Protein AF-A0A2V9B2T1-F1 (afdb_monomer)

Sequence (142 aa):
NTDKTTVEKLFSSSDTSLATSNLSSPSVDANDPKNKKGPLPLAAAGTYKTGKENSQGRFVVVGSSAWAENSFINFNGNRDLALNTMNWLSSDEDLISIRPKEQEDRRITMTRSQLTWVRTITQFLLPLLVVATGVTVWWRRR

Solvent-accessible surface area (backbone atoms only — not comparable to full-atom values): 8851 Å² total; per-residue (Å²): 129,61,92,44,48,51,79,46,79,73,46,58,50,52,66,87,37,76,48,72,88,72,82,90,50,95,74,81,66,92,80,45,87,86,42,46,69,34,61,42,82,43,27,35,38,34,40,34,61,71,84,50,87,98,44,67,46,60,51,76,49,62,81,62,66,61,55,73,33,86,91,31,23,86,44,90,62,27,47,57,52,51,52,52,50,51,45,61,57,67,66,60,71,90,67,76,70,80,72,80,79,69,83,75,80,83,71,83,85,66,56,74,66,54,49,50,51,53,48,48,41,66,72,44,50,50,56,49,52,55,51,52,53,54,52,53,52,52,62,76,72,107

Nearest PDB structures (foldseek):
  5e0v-assembly2_B  TM=5.894E-01  e=7.417E+00  Homo sapiens
  6k39-assembly1_A  TM=2.893E-01  e=6.965E+00  Homo sapiens
  3h0x-assembly1_A  TM=2.920E-01  e=9.538E+00  Saccharomyces cerevisiae

Secondary structure (DSSP, 8-state):
-GGGEEEEEEEE--TT-EE----S-S---TT-TTSEESP-EEEEEEEEE-SSTT-EEEEEEES-SGGGSTTTTTSTTHHHHHHHHHHHHHT-TT-----------------HHHHHHHHHIIIIIHHHHHHHHHHHHHHHH-

Foldseek 3Di:
DCPFKDKDQDDWDDQADKADPPPVDPDDDPPPPRIDGDRDRQKMKMWGHPVDPPDIQIDIDGNDCVLVDPVNCPPDCSVVVVVVRVCVRVVVPVPPPPPPDDDPPPDPDDDPVRVVVVCCCVVPVVVVVVVVVVVVVVVVVD

pLDDT: mean 84.86, std 13.45, range [47.28, 97.25]

Radius of gyration: 25.87 Å; Cα contacts (8 Å, |Δi|>4): 124; chains: 1; bounding box: 68×38×76 Å

Structure (mmCIF, N/CA/C/O backbone):
data_AF-A0A2V9B2T1-F1
#
_entry.id   AF-A0A2V9B2T1-F1
#
loop_
_atom_site.group_PDB
_atom_site.id
_atom_site.type_symbol
_atom_site.label_atom_id
_atom_site.label_alt_id
_atom_site.label_comp_id
_atom_site.label_asym_id
_atom_site.label_entity_id
_atom_site.label_seq_id
_atom_site.pdbx_PDB_ins_code
_atom_site.Cartn_x
_atom_site.Cartn_y
_atom_site.Cartn_z
_atom_site.occupancy
_atom_site.B_iso_or_equiv
_atom_site.auth_seq_id
_atom_site.auth_comp_id
_atom_site.auth_asym_id
_atom_site.auth_atom_id
_atom_site.pdbx_PDB_model_num
ATOM 1 N N . ASN A 1 1 ? -15.767 6.373 23.508 1.00 49.59 1 ASN A N 1
ATOM 2 C CA . ASN A 1 1 ? -15.426 4.929 23.473 1.00 49.59 1 ASN A CA 1
ATOM 3 C C . ASN A 1 1 ? -13.968 4.658 23.086 1.00 49.59 1 ASN A C 1
ATOM 5 O O . ASN A 1 1 ? -13.555 3.509 23.101 1.00 49.59 1 ASN A O 1
ATOM 9 N N . THR A 1 2 ? -13.175 5.691 22.783 1.00 57.00 2 THR A N 1
ATOM 10 C CA . THR A 1 2 ? -11.756 5.609 22.398 1.00 57.00 2 THR A CA 1
ATOM 11 C C . THR A 1 2 ? -10.794 5.315 23.554 1.00 57.00 2 THR A C 1
ATOM 13 O O . THR A 1 2 ? -9.659 4.937 23.300 1.00 57.00 2 THR A O 1
ATOM 16 N N . ASP A 1 3 ? -11.233 5.404 24.813 1.00 69.69 3 ASP A N 1
ATOM 17 C CA . ASP A 1 3 ? -10.348 5.268 25.987 1.00 69.69 3 ASP A CA 1
ATOM 18 C C . ASP A 1 3 ? -9.743 3.863 26.164 1.00 69.69 3 ASP A C 1
ATOM 20 O O . ASP A 1 3 ? -8.782 3.676 26.911 1.00 69.69 3 ASP A O 1
ATOM 24 N N . LYS A 1 4 ? -10.291 2.858 25.469 1.00 80.38 4 LYS A N 1
ATOM 25 C CA . LYS A 1 4 ? -9.812 1.466 25.507 1.00 80.38 4 LYS A CA 1
ATOM 26 C C . LYS A 1 4 ? -9.069 1.032 24.244 1.00 80.38 4 LYS A C 1
ATOM 28 O O . LYS A 1 4 ? -8.588 -0.098 24.214 1.00 80.38 4 LYS A O 1
ATOM 33 N N . THR A 1 5 ? -8.982 1.879 23.219 1.00 88.06 5 THR A N 1
ATOM 34 C CA . THR A 1 5 ? -8.437 1.516 21.901 1.00 88.06 5 THR A CA 1
ATOM 35 C C . THR A 1 5 ? -7.282 2.418 21.502 1.00 88.06 5 THR A C 1
ATOM 37 O O . THR A 1 5 ? -7.458 3.633 21.422 1.00 88.06 5 THR A O 1
ATOM 40 N N . THR A 1 6 ? -6.145 1.825 21.153 1.00 89.69 6 THR A N 1
ATOM 41 C CA . THR A 1 6 ? -5.048 2.528 20.476 1.00 89.69 6 THR A CA 1
ATOM 42 C C . THR A 1 6 ? -5.099 2.177 18.997 1.00 89.69 6 THR A C 1
ATOM 44 O O . THR A 1 6 ? -5.217 1.000 18.669 1.00 89.69 6 THR A O 1
ATOM 47 N N . VAL A 1 7 ? -5.026 3.173 18.112 1.00 93.12 7 VAL A N 1
ATOM 48 C CA . VAL A 1 7 ? -5.069 2.972 16.656 1.00 93.12 7 VAL A CA 1
ATOM 49 C C . VAL A 1 7 ? -3.897 3.687 16.004 1.00 93.12 7 VAL A C 1
ATOM 51 O O . VAL A 1 7 ? -3.677 4.871 16.248 1.00 93.12 7 VAL A O 1
ATOM 54 N N . GLU A 1 8 ? -3.187 2.972 15.145 1.00 93.38 8 GLU A N 1
ATOM 55 C CA . GLU A 1 8 ? -2.079 3.463 14.344 1.00 93.38 8 GLU A CA 1
ATOM 56 C C . GLU A 1 8 ? -2.390 3.281 12.856 1.00 93.38 8 GLU A C 1
ATOM 58 O O . GLU A 1 8 ? -2.870 2.237 12.409 1.00 93.38 8 GLU A O 1
ATOM 63 N N . LYS A 1 9 ? -2.125 4.322 12.068 1.00 94.81 9 LYS A N 1
ATOM 64 C CA . LYS A 1 9 ? -2.240 4.262 10.610 1.00 94.81 9 LYS A CA 1
ATOM 65 C C . LYS A 1 9 ? -1.009 3.553 10.049 1.00 94.81 9 LYS A C 1
ATOM 67 O O . LYS A 1 9 ? 0.099 4.020 10.277 1.00 94.81 9 LYS A O 1
ATOM 72 N N . LEU A 1 10 ? -1.212 2.506 9.251 1.00 92.50 10 LEU A N 1
ATOM 73 C CA . LEU A 1 10 ? -0.117 1.747 8.640 1.00 92.50 10 LEU A CA 1
ATOM 74 C C . LEU A 1 10 ? 0.364 2.393 7.339 1.00 92.50 10 LEU A C 1
ATOM 76 O O . LEU A 1 10 ? 1.537 2.713 7.186 1.00 92.50 10 LEU A O 1
ATOM 80 N N . PHE A 1 11 ? -0.550 2.604 6.393 1.00 92.2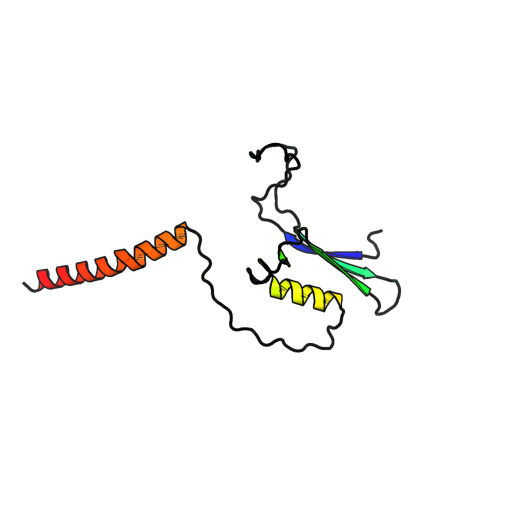5 11 PHE A N 1
ATOM 81 C CA . PHE A 1 11 ? -0.229 3.225 5.112 1.00 92.25 11 PHE A CA 1
ATOM 82 C C . PHE A 1 11 ? -1.428 3.968 4.524 1.00 92.25 11 PHE A C 1
ATOM 84 O O . PHE A 1 11 ? -2.593 3.717 4.855 1.00 92.25 11 PHE A O 1
ATOM 91 N N . SER A 1 12 ? -1.122 4.920 3.647 1.00 94.56 12 SER A N 1
ATOM 92 C CA . SER A 1 12 ? -2.089 5.761 2.949 1.00 94.56 12 SER A CA 1
ATOM 93 C C . SER A 1 12 ? -1.855 5.745 1.444 1.00 94.56 12 SER A C 1
ATOM 95 O O . SER A 1 12 ? -0.794 5.348 0.969 1.00 94.56 12 SER A O 1
ATOM 97 N N . SER A 1 13 ? -2.859 6.186 0.695 1.00 93.44 13 SER A N 1
ATOM 98 C CA . SER A 1 13 ? -2.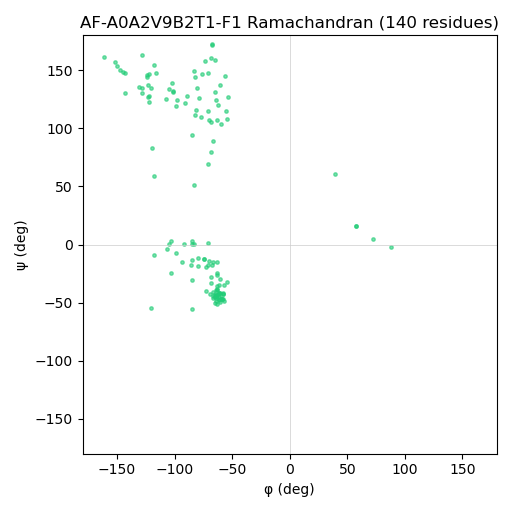739 6.451 -0.734 1.00 93.44 13 SER A CA 1
ATOM 99 C C . SER A 1 13 ? -1.815 7.644 -1.020 1.00 93.44 13 SER A C 1
ATOM 101 O O . SER A 1 13 ? -1.390 8.353 -0.106 1.00 93.44 13 SER A O 1
ATOM 103 N N . SER A 1 14 ? -1.512 7.872 -2.302 1.00 93.00 14 SER A N 1
ATOM 104 C CA . SER A 1 14 ? -0.738 9.033 -2.754 1.00 93.00 14 SER A CA 1
ATOM 105 C C . SER A 1 14 ? -1.503 10.349 -2.582 1.00 93.00 14 SER A C 1
ATOM 107 O O . SER A 1 14 ? -2.738 10.371 -2.559 1.00 93.00 14 SER A O 1
ATOM 109 N N . ASP A 1 15 ? -0.781 11.468 -2.575 1.00 90.94 15 ASP A N 1
ATOM 110 C CA . ASP A 1 15 ? -1.374 12.815 -2.519 1.00 90.94 15 ASP A CA 1
ATOM 111 C C . ASP A 1 15 ? -2.239 13.133 -3.750 1.00 90.94 15 ASP A C 1
ATOM 113 O O . ASP A 1 15 ? -3.186 13.909 -3.688 1.00 90.94 15 ASP A O 1
ATOM 117 N N . THR A 1 16 ? -1.947 12.481 -4.877 1.00 90.38 16 THR A N 1
ATOM 118 C CA . THR A 1 16 ? -2.700 12.597 -6.135 1.00 90.38 16 THR A CA 1
ATOM 119 C C . THR A 1 16 ? -3.920 11.680 -6.210 1.00 90.38 16 THR A C 1
ATOM 121 O O . THR A 1 16 ? -4.606 11.656 -7.232 1.00 90.38 16 THR A O 1
ATOM 124 N N . SER A 1 17 ? -4.189 10.892 -5.167 1.00 91.19 17 SER A N 1
ATOM 125 C CA . SER A 1 17 ? -5.344 9.996 -5.143 1.00 91.19 17 SER A CA 1
ATOM 126 C C . SER A 1 17 ? -6.659 10.750 -4.952 1.00 91.19 17 SER A C 1
ATOM 128 O O . SER A 1 17 ? -6.708 11.869 -4.435 1.00 91.19 17 SER A O 1
ATOM 130 N N . LEU A 1 18 ? -7.744 10.106 -5.373 1.00 91.25 18 LEU A N 1
ATOM 131 C CA . LEU A 1 18 ? -9.082 10.669 -5.348 1.00 91.25 18 LEU A CA 1
ATOM 132 C C . LEU A 1 18 ? -10.087 9.571 -4.998 1.00 91.25 18 LEU A C 1
ATOM 134 O O . LEU A 1 18 ? -10.076 8.504 -5.609 1.00 91.25 18 LEU A O 1
ATOM 138 N N . ALA A 1 19 ? -10.963 9.836 -4.035 1.00 90.50 19 ALA A N 1
ATOM 139 C CA . ALA A 1 19 ? -12.105 8.990 -3.719 1.00 90.50 19 ALA A CA 1
ATOM 140 C C . ALA A 1 19 ? -13.395 9.662 -4.188 1.00 90.50 19 ALA A C 1
ATOM 142 O O . ALA A 1 19 ? -13.688 10.798 -3.804 1.00 90.50 19 ALA A O 1
ATOM 143 N N . THR A 1 20 ? -14.165 8.933 -4.994 1.00 89.75 20 THR A N 1
ATOM 144 C CA . THR A 1 20 ? -15.458 9.364 -5.525 1.00 89.75 20 THR A CA 1
ATOM 145 C C . THR A 1 20 ? -16.558 8.390 -5.126 1.00 89.75 20 THR A C 1
ATOM 147 O O . THR A 1 20 ? -16.326 7.189 -5.008 1.00 89.75 20 THR A O 1
ATOM 150 N N . SER A 1 21 ? -17.761 8.914 -4.907 1.00 87.56 21 SER A N 1
ATOM 151 C CA . SER A 1 21 ? -18.983 8.125 -4.720 1.00 87.56 21 SER A CA 1
ATOM 152 C C . SER A 1 21 ? -19.820 8.021 -5.998 1.00 87.56 21 SER A C 1
ATOM 154 O O . SER A 1 21 ? -20.800 7.278 -6.029 1.00 87.56 21 SER A O 1
ATOM 156 N N . ASN A 1 22 ? -19.453 8.752 -7.056 1.00 85.31 22 ASN A N 1
ATOM 157 C CA . ASN A 1 22 ? -20.152 8.709 -8.331 1.00 85.31 22 ASN A CA 1
ATOM 158 C C . ASN A 1 22 ? -19.619 7.549 -9.180 1.00 85.31 22 ASN A C 1
ATOM 160 O O . ASN A 1 22 ? -18.632 7.687 -9.894 1.00 85.31 22 ASN A O 1
ATOM 164 N N . LEU A 1 23 ? -20.291 6.402 -9.086 1.00 85.00 23 LEU A N 1
ATOM 165 C CA . LEU A 1 23 ? -19.965 5.192 -9.850 1.00 85.00 23 LEU A CA 1
ATOM 166 C C . LEU A 1 23 ? -20.731 5.097 -11.181 1.00 85.00 23 LEU A C 1
ATOM 168 O O . LEU A 1 23 ? -20.568 4.130 -11.920 1.00 85.00 23 LEU A O 1
ATOM 172 N N . SER A 1 24 ? -21.574 6.086 -11.485 1.00 85.38 24 SER A N 1
ATOM 173 C CA . SER A 1 24 ? -22.447 6.082 -12.663 1.00 85.38 24 SER A CA 1
ATOM 174 C C . SER A 1 24 ? -21.757 6.597 -13.926 1.00 85.38 24 SER A C 1
ATOM 176 O O . SER A 1 24 ? -22.295 6.435 -15.019 1.00 85.38 24 SER A O 1
ATOM 178 N N . SER A 1 25 ? -20.588 7.230 -13.793 1.00 82.56 25 SER A N 1
ATOM 179 C CA . SER A 1 25 ? -19.794 7.726 -14.916 1.00 82.56 25 SER A CA 1
ATOM 180 C C . SER A 1 25 ? -18.385 7.127 -14.896 1.00 82.56 25 SER A C 1
ATOM 182 O O . SER A 1 25 ? -17.756 7.102 -13.839 1.00 82.56 25 SER A O 1
ATOM 184 N N . PRO A 1 26 ? -17.840 6.705 -16.051 1.00 77.88 26 PRO A N 1
ATOM 185 C CA . PRO A 1 26 ? -16.443 6.291 -16.159 1.00 77.88 26 PRO A CA 1
ATOM 186 C C . PRO A 1 26 ? -15.456 7.466 -16.052 1.00 77.88 26 PRO A C 1
ATOM 188 O O . PRO A 1 26 ? -14.270 7.246 -15.812 1.00 77.88 26 PRO A O 1
ATOM 191 N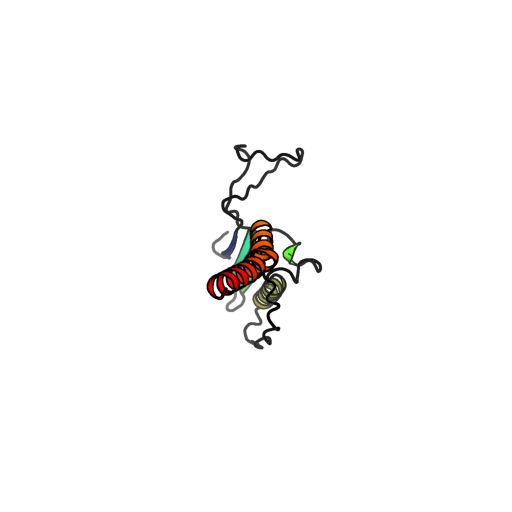 N . SER A 1 27 ? -15.910 8.711 -16.234 1.00 81.31 27 SER A N 1
ATOM 192 C CA . SER A 1 27 ? -15.071 9.901 -16.072 1.00 81.31 27 SER A CA 1
ATOM 193 C C . SER A 1 27 ? -15.137 10.419 -14.637 1.00 81.31 27 SER A C 1
ATOM 195 O O . SER A 1 27 ? -16.207 10.806 -14.163 1.00 81.31 27 SER A O 1
ATOM 197 N N . VAL A 1 28 ? -13.985 10.495 -13.971 1.00 81.94 28 VAL A N 1
ATOM 198 C CA . VAL A 1 28 ? -13.874 11.070 -12.626 1.00 81.94 28 VAL A CA 1
ATOM 199 C C . VAL A 1 28 ? -13.383 12.511 -12.729 1.00 81.94 28 VAL A C 1
ATOM 201 O O . VAL A 1 28 ? -12.285 12.760 -13.224 1.00 81.94 28 VAL A O 1
ATOM 204 N N . ASP A 1 29 ? -14.189 13.459 -12.252 1.00 82.69 29 ASP A N 1
ATOM 205 C CA . ASP A 1 29 ? -13.788 14.863 -12.163 1.00 82.69 29 ASP A CA 1
ATOM 206 C C . ASP A 1 29 ? -12.949 15.101 -10.895 1.00 82.69 29 ASP A C 1
ATOM 208 O O . ASP A 1 29 ? -13.423 14.954 -9.765 1.00 82.69 29 ASP A O 1
ATOM 212 N N . ALA A 1 30 ? -11.683 15.478 -11.077 1.00 82.19 30 ALA A N 1
ATOM 213 C CA . ALA A 1 30 ? -10.757 15.759 -9.981 1.00 82.19 30 ALA A CA 1
ATOM 214 C C . ALA A 1 30 ? -11.087 17.042 -9.196 1.00 82.19 30 ALA A C 1
ATOM 216 O O . ALA A 1 30 ? -10.546 17.253 -8.104 1.00 82.19 30 ALA A O 1
ATOM 217 N N . ASN A 1 31 ? -11.953 17.897 -9.739 1.00 82.88 31 ASN A N 1
ATOM 218 C CA . ASN A 1 31 ? -12.355 19.165 -9.142 1.00 82.88 31 ASN A CA 1
ATOM 219 C C . ASN A 1 31 ? -13.759 19.127 -8.533 1.00 82.88 31 ASN A C 1
ATOM 221 O O . ASN A 1 31 ? -14.184 20.135 -7.970 1.00 82.88 31 ASN A O 1
ATOM 225 N N . ASP A 1 32 ? -14.456 17.988 -8.593 1.00 84.88 32 ASP A N 1
ATOM 226 C CA . ASP A 1 32 ? -15.756 17.848 -7.940 1.00 84.88 32 ASP A CA 1
ATOM 227 C C . ASP A 1 32 ? -15.593 18.027 -6.415 1.00 84.88 32 ASP A C 1
ATOM 229 O O . ASP A 1 32 ? -14.872 17.248 -5.779 1.00 84.88 32 ASP A O 1
ATOM 233 N N . PRO A 1 33 ? -16.261 19.020 -5.797 1.00 84.12 33 PRO A N 1
ATOM 234 C CA . PRO A 1 33 ? -16.184 19.262 -4.358 1.00 84.12 33 PRO A CA 1
ATOM 235 C C . PRO A 1 33 ? -16.723 18.102 -3.506 1.00 84.12 33 PRO A C 1
ATOM 237 O O . PRO A 1 33 ? -16.466 18.059 -2.304 1.00 84.12 33 PRO A O 1
ATOM 240 N N . LYS A 1 34 ? -17.465 17.155 -4.094 1.00 85.94 34 LYS A N 1
ATOM 241 C CA . LYS A 1 34 ? -17.933 15.937 -3.414 1.00 85.94 34 LYS A CA 1
ATOM 242 C C . LYS A 1 34 ? -16.855 14.857 -3.318 1.00 85.94 34 LYS A C 1
ATOM 244 O O . LYS A 1 34 ? -16.988 13.949 -2.494 1.00 85.94 34 LYS A O 1
ATOM 249 N N . ASN A 1 35 ? -15.804 14.937 -4.132 1.00 88.38 35 ASN A N 1
ATOM 250 C CA . ASN A 1 35 ? -14.710 13.975 -4.114 1.00 88.38 35 ASN A CA 1
ATOM 251 C C . ASN A 1 35 ? -13.702 14.309 -3.010 1.00 88.38 35 ASN A C 1
ATOM 253 O O . ASN A 1 35 ? -13.403 15.470 -2.729 1.00 88.38 35 ASN A O 1
ATOM 257 N N . LYS A 1 36 ? -13.135 13.272 -2.388 1.00 90.38 36 LYS A N 1
ATOM 258 C CA . LYS A 1 36 ? -12.098 13.428 -1.360 1.00 90.38 36 LYS A CA 1
ATOM 259 C C . LYS A 1 36 ? -10.723 13.231 -1.976 1.00 90.38 36 LYS A C 1
ATOM 261 O O . LYS A 1 36 ? -10.458 12.186 -2.565 1.00 90.38 36 LYS A O 1
ATOM 266 N N . LYS A 1 37 ? -9.852 14.226 -1.819 1.00 90.62 37 LYS A N 1
ATOM 267 C CA . LYS A 1 37 ? -8.456 14.162 -2.268 1.00 90.62 37 LYS A CA 1
ATOM 268 C C . LYS A 1 37 ? -7.586 13.451 -1.233 1.00 90.62 37 LYS A C 1
ATOM 270 O O . LYS A 1 37 ? -7.887 13.481 -0.039 1.00 90.62 37 LYS A O 1
ATOM 275 N N . GLY A 1 38 ? -6.544 12.787 -1.718 1.00 89.12 38 GLY A N 1
ATOM 276 C CA . GLY A 1 38 ? -5.552 12.114 -0.893 1.00 89.12 38 GLY A CA 1
ATOM 2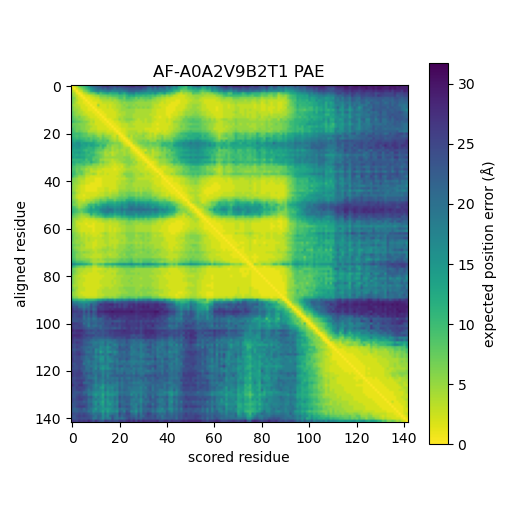77 C C . GLY A 1 38 ? -4.680 13.060 -0.066 1.00 89.12 38 GLY A C 1
ATOM 278 O O . GLY A 1 38 ? -4.733 14.276 -0.253 1.00 89.12 38 GLY A O 1
ATOM 279 N N . PRO A 1 39 ? -3.862 12.496 0.839 1.00 93.00 39 PRO A N 1
ATOM 280 C CA . PRO A 1 39 ? -3.695 11.062 1.098 1.00 93.00 39 PRO A CA 1
ATOM 281 C C . PRO A 1 39 ? -4.811 10.482 1.988 1.00 93.00 39 PRO A C 1
ATOM 283 O O . PRO A 1 39 ? -5.173 11.041 3.021 1.00 93.00 39 PRO A O 1
ATOM 286 N N . LEU A 1 40 ? -5.345 9.322 1.604 1.00 93.31 40 LEU A N 1
ATOM 287 C CA . LEU A 1 40 ? -6.411 8.615 2.320 1.00 93.31 40 LEU A CA 1
ATOM 288 C C . LEU A 1 40 ? -5.821 7.412 3.069 1.00 93.31 40 LEU A C 1
ATOM 290 O O . LEU A 1 40 ? -5.037 6.669 2.477 1.00 93.31 40 LEU A O 1
ATOM 294 N N . PRO A 1 41 ? -6.166 7.182 4.348 1.00 93.62 41 PRO A N 1
ATOM 295 C CA . PRO A 1 41 ? -5.711 5.996 5.066 1.00 93.62 41 PRO A CA 1
ATOM 296 C C . PRO A 1 41 ? -6.289 4.738 4.407 1.00 93.62 41 PRO A C 1
ATOM 298 O O . PRO A 1 41 ? -7.502 4.619 4.248 1.00 93.62 41 PRO A O 1
ATOM 301 N N . LEU A 1 42 ? -5.414 3.808 4.024 1.00 94.69 42 LEU A N 1
ATOM 302 C CA . LEU A 1 42 ? -5.800 2.540 3.396 1.00 94.69 42 LEU A CA 1
ATOM 30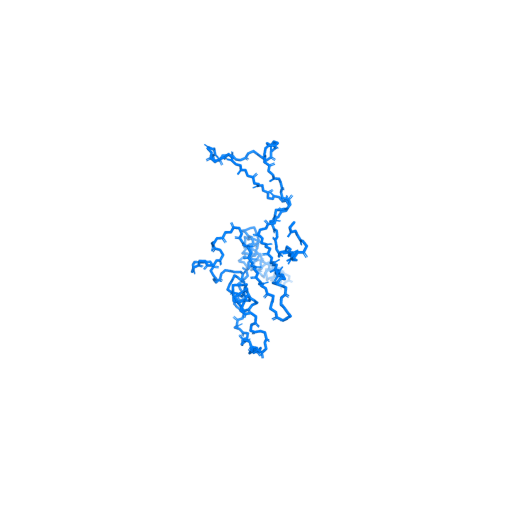3 C C . LEU A 1 42 ? -5.730 1.368 4.374 1.00 94.69 42 LEU A C 1
ATOM 305 O O . LEU A 1 42 ? -6.434 0.376 4.180 1.00 94.69 42 LEU A O 1
ATOM 309 N N . ALA A 1 43 ? -4.908 1.487 5.418 1.00 95.56 43 ALA A N 1
ATOM 310 C CA . ALA A 1 43 ? -4.827 0.494 6.474 1.00 95.56 43 ALA A CA 1
ATOM 311 C C . ALA A 1 43 ? -4.509 1.103 7.841 1.00 95.56 43 ALA A C 1
ATOM 313 O O . ALA A 1 43 ? -3.807 2.115 7.951 1.00 95.56 43 ALA A O 1
ATOM 314 N N . ALA A 1 44 ? -5.005 0.446 8.885 1.00 96.00 44 ALA A N 1
ATOM 315 C CA . ALA A 1 44 ? -4.747 0.776 10.277 1.00 96.00 44 ALA A CA 1
ATOM 316 C C . ALA A 1 44 ? -4.622 -0.500 11.117 1.00 96.00 44 ALA A C 1
ATOM 318 O O . ALA A 1 44 ? -5.297 -1.493 10.849 1.00 96.00 44 ALA A O 1
ATOM 319 N N . ALA A 1 45 ? -3.787 -0.453 12.146 1.00 94.94 45 ALA A N 1
ATOM 320 C CA . ALA A 1 45 ? -3.682 -1.477 13.175 1.00 94.94 45 ALA A CA 1
ATOM 321 C C . ALA A 1 45 ? -4.055 -0.873 14.525 1.00 94.94 45 ALA A C 1
ATOM 323 O O . ALA A 1 45 ? -3.932 0.332 14.735 1.00 94.94 45 ALA A O 1
ATOM 324 N N . GLY A 1 46 ? -4.518 -1.693 15.454 1.00 93.00 46 GLY A N 1
ATOM 325 C CA . GLY A 1 46 ? -4.850 -1.204 16.776 1.00 93.00 46 GLY A CA 1
ATOM 326 C C . GLY A 1 46 ? -4.939 -2.283 17.830 1.00 93.00 46 GLY A C 1
ATOM 327 O O . GLY A 1 46 ? -5.085 -3.471 17.542 1.00 93.00 46 GLY A O 1
ATOM 328 N N . THR A 1 47 ? -4.849 -1.843 19.077 1.00 91.12 47 THR A N 1
ATOM 329 C CA . THR A 1 47 ? -4.999 -2.694 20.252 1.00 91.12 47 THR A CA 1
ATOM 330 C C . THR A 1 47 ? -6.216 -2.266 21.055 1.00 91.12 47 THR A C 1
ATOM 332 O O . THR A 1 47 ? -6.593 -1.094 21.090 1.00 91.12 47 THR A O 1
ATOM 335 N N . TYR A 1 48 ? -6.854 -3.235 21.697 1.00 89.94 48 TYR A N 1
ATOM 336 C CA . TYR A 1 48 ? -8.007 -3.046 22.559 1.00 89.94 48 TYR A CA 1
ATOM 337 C C . TYR A 1 48 ? -7.705 -3.587 23.955 1.00 89.94 48 TYR A C 1
ATOM 339 O O . TYR A 1 48 ? -7.397 -4.768 24.139 1.00 89.94 48 TYR A O 1
ATOM 347 N N . LYS A 1 49 ? -7.820 -2.722 24.963 1.00 85.44 49 LYS A N 1
ATOM 348 C CA . LYS A 1 49 ? -7.657 -3.091 26.369 1.00 85.44 49 LYS A CA 1
ATOM 349 C C . LYS A 1 49 ? -8.919 -3.798 26.857 1.00 85.44 49 LYS A C 1
ATOM 351 O O . LYS A 1 49 ? -9.957 -3.167 27.057 1.00 85.44 49 LYS A O 1
ATOM 356 N N . THR A 1 50 ? -8.813 -5.102 27.105 1.00 81.44 50 THR A N 1
ATOM 357 C CA . THR A 1 50 ? -9.935 -5.917 27.607 1.00 81.44 50 THR A CA 1
ATOM 358 C C . THR A 1 50 ? -10.238 -5.678 29.091 1.00 81.44 50 THR A C 1
ATOM 360 O O . THR A 1 50 ? -11.286 -6.093 29.578 1.00 81.44 50 THR A O 1
ATOM 363 N N . GLY A 1 51 ? -9.343 -4.992 29.812 1.00 78.50 51 GLY A N 1
ATOM 364 C CA . GLY A 1 51 ? -9.437 -4.774 31.259 1.00 78.50 51 GLY A CA 1
ATOM 365 C C . GLY A 1 51 ? -8.799 -5.881 32.104 1.00 78.50 51 GLY A C 1
ATOM 366 O O . GLY A 1 51 ? -8.762 -5.745 33.321 1.00 78.50 51 GLY A O 1
ATOM 367 N N . LYS A 1 52 ? -8.271 -6.944 31.481 1.00 75.75 52 LYS A N 1
ATOM 368 C CA . LYS A 1 52 ? -7.439 -7.962 32.137 1.00 75.75 52 LYS A CA 1
ATOM 369 C C . LYS A 1 52 ? -5.962 -7.731 31.817 1.00 75.75 52 LYS A C 1
ATOM 371 O O . LYS A 1 52 ? -5.613 -7.408 30.679 1.00 75.75 52 LYS A O 1
ATOM 376 N N . GLU A 1 53 ? -5.106 -7.897 32.820 1.00 70.12 53 GLU A N 1
ATOM 377 C CA . GLU A 1 53 ? -3.653 -7.799 32.665 1.00 70.12 53 GLU A CA 1
ATOM 378 C C . GLU A 1 53 ? -3.158 -8.864 31.672 1.00 70.12 53 GLU A C 1
ATOM 380 O O . GLU A 1 53 ? -3.658 -9.989 31.665 1.00 70.12 53 GLU A O 1
ATOM 385 N N . ASN A 1 54 ? -2.248 -8.484 30.771 1.00 69.31 54 ASN A N 1
ATOM 386 C CA . ASN A 1 54 ? -1.722 -9.328 29.684 1.00 69.31 54 ASN A CA 1
ATOM 387 C C . ASN A 1 54 ? -2.755 -9.905 28.693 1.00 69.31 54 ASN A C 1
ATOM 389 O O . ASN A 1 54 ? -2.431 -10.793 27.912 1.00 69.31 54 ASN A O 1
ATOM 393 N N . SER A 1 55 ? -3.984 -9.382 28.656 1.00 76.44 55 SER A N 1
ATOM 394 C CA . SER A 1 55 ? -4.996 -9.771 27.667 1.00 76.44 55 SER A CA 1
ATOM 395 C C . SER A 1 55 ? -5.399 -8.554 26.838 1.00 76.44 55 SER A C 1
ATOM 397 O O . SER A 1 55 ? -6.373 -7.859 27.131 1.00 76.44 55 SER A O 1
ATOM 399 N N . GLN A 1 56 ? -4.612 -8.237 25.813 1.00 82.00 56 GLN A N 1
ATOM 400 C CA . GLN A 1 56 ? -4.951 -7.188 24.851 1.00 82.00 56 GLN A CA 1
ATOM 401 C C . GLN A 1 56 ? -5.496 -7.826 23.576 1.00 82.00 56 GLN A C 1
ATOM 403 O O . GLN A 1 56 ? -4.902 -8.756 23.042 1.00 82.00 56 GLN A O 1
ATOM 408 N N . GLY A 1 57 ? -6.624 -7.320 23.083 1.00 88.44 57 GLY A N 1
ATOM 409 C CA . GLY A 1 57 ? -7.086 -7.640 21.737 1.00 88.44 57 GLY A CA 1
ATOM 410 C C . GLY A 1 57 ? -6.268 -6.857 20.716 1.00 88.44 57 GLY A C 1
ATOM 411 O O . GLY A 1 57 ? -5.874 -5.722 20.984 1.00 88.44 57 GLY A O 1
ATOM 412 N N . ARG A 1 58 ? -6.030 -7.437 19.545 1.00 90.62 58 ARG A N 1
ATOM 413 C CA . ARG A 1 58 ? -5.356 -6.782 18.420 1.00 90.62 58 ARG A CA 1
ATOM 414 C C . ARG A 1 58 ? -6.263 -6.844 17.198 1.00 90.62 58 ARG A C 1
ATOM 416 O O . ARG A 1 58 ? -7.009 -7.807 17.029 1.00 90.62 58 ARG A O 1
ATOM 423 N N . PHE A 1 59 ? -6.227 -5.814 16.365 1.00 93.50 59 PHE A N 1
ATOM 424 C CA . PHE A 1 59 ? -6.970 -5.780 15.111 1.00 93.50 59 PHE A CA 1
ATOM 425 C C . PHE A 1 59 ? -6.185 -5.048 14.028 1.00 93.50 59 PHE A C 1
ATOM 427 O O . PHE A 1 59 ? -5.445 -4.107 14.308 1.00 93.50 59 PHE A O 1
ATOM 434 N N . VAL A 1 60 ? -6.380 -5.467 12.780 1.00 94.94 60 VAL A N 1
ATOM 435 C CA . VAL A 1 60 ? -5.868 -4.788 11.587 1.00 94.94 60 VAL A CA 1
ATOM 436 C C . VAL A 1 60 ? -7.015 -4.636 10.598 1.00 94.94 60 VAL A C 1
ATOM 438 O O . VAL A 1 60 ? -7.798 -5.562 10.395 1.00 94.94 60 VAL A O 1
ATOM 441 N N . VAL A 1 61 ? -7.125 -3.456 9.998 1.00 95.50 61 VAL A N 1
ATOM 442 C CA . VAL A 1 61 ? -8.132 -3.114 8.993 1.00 95.50 61 VAL A CA 1
ATOM 443 C C . VAL A 1 61 ? -7.410 -2.670 7.732 1.00 95.50 61 VAL A C 1
ATOM 445 O O . VAL A 1 61 ? -6.571 -1.774 7.789 1.00 95.50 61 VAL A O 1
ATOM 448 N N . VAL A 1 62 ? -7.760 -3.273 6.596 1.00 95.69 62 VAL A N 1
ATOM 449 C CA . VAL A 1 62 ? -7.257 -2.908 5.265 1.00 95.69 62 VAL A CA 1
ATOM 450 C C . VAL A 1 62 ? -8.452 -2.699 4.338 1.00 95.69 62 VAL A C 1
ATOM 452 O O . VAL A 1 62 ? -9.381 -3.502 4.332 1.00 95.69 62 VAL A O 1
ATOM 455 N N . GLY A 1 63 ? -8.445 -1.618 3.557 1.00 93.06 63 GLY A N 1
ATOM 456 C CA . GLY A 1 63 ? -9.589 -1.183 2.742 1.00 93.06 63 GLY A CA 1
ATOM 457 C C . GLY A 1 63 ? -9.925 -2.047 1.519 1.00 93.06 63 GLY A C 1
ATOM 458 O O . GLY A 1 63 ? -10.830 -1.701 0.767 1.00 93.06 63 GLY A O 1
ATOM 459 N N . SER A 1 64 ? -9.202 -3.141 1.282 1.00 92.38 64 SER A N 1
ATOM 460 C CA . SER A 1 64 ? -9.442 -4.077 0.181 1.00 92.38 64 SER A CA 1
ATOM 461 C C . SER A 1 64 ? -8.992 -5.477 0.592 1.00 92.38 64 SER A C 1
ATOM 463 O O . SER A 1 64 ? -8.092 -5.608 1.417 1.00 92.38 64 SER A O 1
ATOM 465 N N . SER A 1 65 ? -9.585 -6.521 0.012 1.00 93.38 65 SER A N 1
ATOM 466 C CA . SER A 1 65 ? -9.099 -7.905 0.115 1.00 93.38 65 SER A CA 1
ATOM 467 C C . SER A 1 65 ? -8.041 -8.238 -0.937 1.00 93.38 65 SER A C 1
ATOM 469 O O . SER A 1 65 ? -7.299 -9.200 -0.764 1.00 93.38 65 SER A O 1
ATOM 471 N N . ALA A 1 66 ? -7.941 -7.433 -2.001 1.00 93.31 66 ALA A N 1
ATOM 472 C CA . ALA A 1 66 ? -7.151 -7.762 -3.185 1.00 93.31 66 ALA A CA 1
ATOM 473 C C . ALA A 1 66 ? -5.662 -7.965 -2.893 1.00 93.31 66 ALA A C 1
ATOM 475 O O . ALA A 1 66 ? -5.010 -8.766 -3.547 1.00 93.31 66 ALA A O 1
ATOM 476 N N . TRP A 1 67 ? -5.118 -7.294 -1.875 1.00 92.12 67 TRP A N 1
ATOM 477 C CA . TRP A 1 67 ? -3.720 -7.468 -1.467 1.00 92.12 67 TRP A CA 1
ATOM 478 C C . TRP A 1 67 ? -3.403 -8.890 -0.969 1.00 92.12 67 TRP A C 1
ATOM 480 O O . TRP A 1 67 ? -2.255 -9.315 -1.054 1.00 92.12 67 TRP A O 1
ATOM 490 N N . ALA A 1 68 ? -4.403 -9.633 -0.485 1.00 92.94 68 ALA A N 1
ATOM 491 C CA . ALA A 1 68 ? -4.254 -10.993 0.027 1.00 92.94 68 ALA A CA 1
ATOM 492 C C . ALA A 1 68 ? -4.737 -12.077 -0.960 1.00 92.94 68 ALA A C 1
ATOM 494 O O . ALA A 1 68 ? -4.720 -13.262 -0.633 1.00 92.94 68 ALA A O 1
ATOM 495 N N . GLU A 1 69 ? -5.173 -11.701 -2.165 1.00 94.75 69 GLU A N 1
ATOM 496 C CA . GLU A 1 69 ? -5.588 -12.660 -3.194 1.00 94.75 69 GLU A CA 1
ATOM 497 C C . GLU A 1 69 ? -4.387 -13.422 -3.770 1.00 94.75 69 GLU A C 1
ATOM 499 O O . GLU A 1 69 ? -3.308 -12.860 -3.936 1.00 94.75 69 GLU A O 1
ATOM 504 N N . ASN A 1 70 ? -4.573 -14.686 -4.172 1.00 93.00 70 ASN A N 1
ATOM 505 C CA . ASN A 1 70 ? -3.500 -15.518 -4.745 1.00 93.00 70 ASN A CA 1
ATOM 506 C C . ASN A 1 70 ? -2.795 -14.872 -5.954 1.00 93.00 70 ASN A C 1
ATOM 508 O O . ASN A 1 70 ? -1.603 -15.084 -6.169 1.00 93.00 70 ASN A O 1
ATOM 512 N N . SER A 1 71 ? -3.526 -14.078 -6.739 1.00 93.44 71 SER A N 1
ATOM 513 C CA . SER A 1 71 ? -3.014 -13.326 -7.891 1.00 93.44 71 SER A CA 1
ATOM 514 C C . SER A 1 71 ? -2.071 -12.183 -7.497 1.00 93.44 71 SER A C 1
ATOM 516 O O . SER A 1 71 ? -1.176 -11.839 -8.269 1.00 93.44 71 SER A O 1
ATOM 518 N N . PHE A 1 72 ? -2.241 -11.613 -6.303 1.00 91.50 72 PHE A N 1
ATOM 519 C CA . PHE A 1 72 ? -1.533 -10.423 -5.827 1.00 91.50 72 PHE A CA 1
ATOM 520 C C . PHE A 1 72 ? -0.661 -10.673 -4.595 1.00 91.50 72 PHE A C 1
ATOM 522 O O . PHE A 1 72 ? 0.139 -9.808 -4.248 1.00 91.50 72 PHE A O 1
ATOM 529 N N . ILE A 1 73 ? -0.736 -11.840 -3.954 1.00 92.38 73 ILE A N 1
ATOM 530 C CA . ILE A 1 73 ? 0.034 -12.138 -2.740 1.00 92.38 73 ILE A CA 1
ATOM 531 C C . ILE A 1 73 ? 1.546 -12.084 -2.999 1.00 92.38 73 ILE A C 1
ATOM 533 O O . ILE A 1 73 ? 2.308 -11.598 -2.172 1.00 92.38 73 ILE A O 1
ATOM 537 N N . ASN A 1 74 ? 1.987 -12.491 -4.191 1.00 90.50 74 ASN A N 1
ATOM 538 C CA . ASN A 1 74 ? 3.395 -12.435 -4.597 1.00 90.50 74 ASN A CA 1
ATOM 539 C C . ASN A 1 74 ? 3.810 -11.066 -5.167 1.00 90.50 74 ASN A C 1
ATOM 541 O O . ASN A 1 74 ? 4.938 -10.902 -5.628 1.00 90.50 74 ASN A O 1
ATOM 545 N N . PHE A 1 75 ? 2.907 -10.083 -5.181 1.00 85.31 75 PHE A N 1
ATOM 546 C CA . PHE A 1 75 ? 3.188 -8.740 -5.670 1.00 85.31 75 PHE A CA 1
ATOM 547 C C . PHE A 1 75 ? 3.712 -7.860 -4.532 1.00 85.31 75 PHE A C 1
ATOM 549 O O . PHE A 1 75 ? 3.070 -7.750 -3.493 1.00 85.31 75 PHE A O 1
ATOM 556 N N . ASN A 1 76 ? 4.863 -7.214 -4.746 1.00 78.44 76 ASN A N 1
ATOM 557 C CA . ASN A 1 76 ? 5.384 -6.103 -3.934 1.00 78.44 76 ASN A CA 1
ATOM 558 C C . ASN A 1 76 ? 5.171 -6.228 -2.409 1.00 78.44 76 ASN A C 1
ATOM 560 O O . ASN A 1 76 ? 4.530 -5.379 -1.797 1.00 78.44 76 ASN A O 1
ATOM 564 N N . GLY A 1 77 ? 5.716 -7.276 -1.785 1.00 85.06 77 GLY A N 1
ATOM 565 C CA . GLY A 1 77 ? 5.722 -7.412 -0.321 1.00 85.06 77 GLY A CA 1
ATOM 566 C C . GLY A 1 77 ? 4.368 -7.747 0.323 1.00 85.06 77 GLY A C 1
ATOM 567 O O . GLY A 1 77 ? 4.297 -7.840 1.547 1.00 85.06 77 GLY A O 1
ATOM 568 N N . ASN A 1 78 ? 3.307 -7.982 -0.461 1.00 92.56 78 ASN A N 1
ATOM 569 C CA . ASN A 1 78 ? 1.986 -8.355 0.059 1.00 92.56 78 ASN A CA 1
ATOM 570 C C . ASN A 1 78 ? 2.029 -9.631 0.916 1.00 92.56 78 ASN A C 1
ATOM 572 O O . ASN A 1 78 ? 1.424 -9.674 1.986 1.00 92.56 78 ASN A O 1
ATOM 576 N N . ARG A 1 79 ? 2.784 -10.651 0.484 1.00 90.88 79 ARG A N 1
ATOM 577 C CA . ARG A 1 79 ? 2.999 -11.892 1.244 1.00 90.88 79 ARG A CA 1
ATOM 578 C C . ARG A 1 79 ? 3.609 -11.622 2.615 1.00 90.88 79 ARG A C 1
ATOM 580 O O . ARG A 1 79 ? 3.114 -12.148 3.608 1.00 90.88 79 ARG A O 1
ATOM 587 N N . ASP A 1 80 ? 4.644 -10.789 2.669 1.00 89.50 80 ASP A N 1
ATOM 588 C CA . ASP A 1 80 ? 5.319 -10.454 3.923 1.00 89.50 80 ASP A CA 1
ATOM 589 C C . ASP A 1 80 ? 4.390 -9.665 4.843 1.00 89.50 80 ASP A C 1
ATOM 591 O O . ASP A 1 80 ? 4.265 -9.993 6.021 1.00 89.50 80 ASP A O 1
ATOM 595 N N . LEU A 1 81 ? 3.667 -8.677 4.306 1.00 91.31 81 LEU A N 1
ATOM 596 C CA . LEU A 1 81 ? 2.665 -7.927 5.061 1.00 91.31 81 LEU A CA 1
ATOM 597 C C . LEU A 1 81 ? 1.580 -8.851 5.635 1.00 91.31 81 LEU A C 1
ATOM 599 O O . LEU A 1 81 ? 1.202 -8.693 6.796 1.00 91.31 81 LEU A O 1
ATOM 603 N N . ALA A 1 82 ? 1.096 -9.824 4.859 1.00 92.12 82 ALA A N 1
ATOM 604 C CA . ALA A 1 82 ? 0.028 -10.731 5.282 1.00 92.12 82 ALA A CA 1
ATOM 605 C C . ALA A 1 82 ? 0.490 -11.648 6.415 1.00 92.12 82 ALA A C 1
ATOM 607 O O . ALA A 1 82 ? -0.197 -11.786 7.429 1.00 92.12 82 ALA A O 1
ATOM 608 N N . LEU A 1 83 ? 1.685 -12.225 6.270 1.00 89.44 83 LEU A N 1
ATOM 609 C CA . LEU A 1 83 ? 2.287 -13.078 7.289 1.00 89.44 83 LEU A CA 1
ATOM 610 C C . LEU A 1 83 ? 2.596 -12.289 8.567 1.00 89.44 83 LEU A C 1
ATOM 612 O O . LEU A 1 83 ? 2.244 -12.741 9.653 1.00 89.44 83 LEU A O 1
ATOM 616 N N . ASN A 1 84 ? 3.172 -11.089 8.450 1.00 87.25 84 ASN A N 1
ATOM 617 C CA . ASN A 1 84 ? 3.453 -10.226 9.601 1.00 87.25 84 ASN A CA 1
ATOM 618 C C . ASN A 1 84 ? 2.170 -9.787 10.317 1.00 87.25 84 ASN A C 1
ATOM 620 O O . ASN A 1 84 ? 2.126 -9.787 11.544 1.00 87.25 84 ASN A O 1
ATOM 624 N N . THR A 1 85 ? 1.110 -9.479 9.565 1.00 91.44 85 THR A N 1
ATOM 625 C CA . THR A 1 85 ? -0.204 -9.139 10.128 1.00 91.44 85 THR A CA 1
ATOM 626 C C . THR A 1 85 ? -0.774 -10.303 10.933 1.00 91.44 85 THR A C 1
ATOM 628 O O . THR A 1 85 ? -1.203 -10.106 12.066 1.00 91.44 85 THR A O 1
ATOM 631 N N . MET A 1 86 ? -0.752 -11.521 10.382 1.00 90.44 86 MET A N 1
ATOM 632 C CA . MET A 1 86 ? -1.272 -12.703 11.074 1.00 90.44 86 MET A CA 1
ATOM 633 C C . MET A 1 86 ? -0.462 -13.034 12.330 1.00 90.44 86 MET A C 1
ATOM 635 O O . MET A 1 86 ? -1.042 -13.265 13.388 1.00 90.44 86 MET A O 1
ATOM 639 N N . ASN A 1 87 ? 0.869 -12.985 12.237 1.00 86.12 87 ASN A N 1
ATOM 640 C CA . ASN A 1 87 ? 1.755 -13.206 13.381 1.00 86.12 87 ASN A CA 1
ATOM 641 C C . ASN A 1 87 ? 1.478 -12.197 14.503 1.00 86.12 87 ASN A C 1
ATOM 643 O O . ASN A 1 87 ? 1.298 -12.582 15.657 1.00 86.12 87 ASN A O 1
ATOM 647 N N . TRP A 1 88 ? 1.372 -10.910 14.159 1.00 87.75 88 TRP A N 1
ATOM 648 C CA . TRP A 1 88 ? 1.068 -9.864 15.131 1.00 87.75 88 TRP A CA 1
ATOM 649 C C . TRP A 1 88 ? -0.318 -10.049 15.761 1.00 87.75 88 TRP A C 1
ATOM 651 O O . TRP A 1 88 ? -0.474 -9.850 16.964 1.00 87.75 88 TRP A O 1
ATOM 661 N N . LEU A 1 89 ? -1.324 -10.473 14.993 1.00 89.75 89 LEU A N 1
ATOM 662 C CA . LEU A 1 89 ? -2.667 -10.747 15.513 1.00 89.75 89 LEU A CA 1
ATOM 663 C C . LEU A 1 89 ? -2.719 -11.971 16.440 1.00 89.75 89 LEU A C 1
ATOM 665 O O . LEU A 1 89 ? -3.480 -11.945 17.406 1.00 89.75 89 LEU A O 1
ATOM 669 N N . SER A 1 90 ? -1.897 -12.999 16.198 1.00 85.88 90 SER A N 1
ATOM 670 C CA . SER A 1 90 ? -1.825 -14.204 17.044 1.00 85.88 90 SER A CA 1
ATOM 671 C C . SER A 1 90 ? -1.259 -13.924 18.441 1.00 85.88 90 SER A C 1
ATOM 673 O O . SER A 1 90 ? -1.453 -14.712 19.356 1.00 85.88 90 SER A O 1
ATOM 675 N N . SER A 1 91 ? -0.577 -12.786 18.638 1.00 73.00 91 SER A N 1
ATOM 676 C CA . SER A 1 91 ? 0.187 -12.486 19.863 1.00 73.00 91 SER A CA 1
ATOM 677 C C . SER A 1 91 ? 1.282 -13.521 20.195 1.00 73.00 91 SER A C 1
ATOM 679 O O . SER A 1 91 ? 1.827 -13.494 21.294 1.00 73.00 91 SER A O 1
ATOM 681 N N . ASP A 1 92 ? 1.659 -14.372 19.233 1.00 60.91 92 ASP A N 1
ATOM 682 C CA . ASP A 1 92 ? 2.746 -15.363 19.313 1.00 60.91 92 ASP A CA 1
ATOM 683 C C . ASP A 1 92 ? 4.119 -14.731 18.998 1.00 60.91 92 ASP A C 1
ATOM 685 O O . ASP A 1 92 ? 4.871 -15.204 18.146 1.00 60.91 92 ASP A O 1
ATOM 689 N N . GLU A 1 93 ? 4.462 -13.619 19.652 1.00 52.56 93 GLU A N 1
ATOM 690 C CA . GLU A 1 93 ? 5.770 -12.968 19.452 1.00 52.56 93 GLU A CA 1
ATOM 691 C C . GLU A 1 93 ? 6.915 -13.647 20.228 1.00 52.56 93 GLU A C 1
ATOM 693 O O . GLU A 1 93 ? 8.071 -13.383 19.922 1.00 52.56 93 GLU A O 1
ATOM 698 N N . ASP A 1 94 ? 6.634 -14.563 21.165 1.00 47.28 94 ASP A N 1
ATOM 699 C CA . ASP A 1 94 ? 7.670 -15.269 21.952 1.00 47.28 94 ASP A CA 1
ATOM 700 C C . ASP A 1 94 ? 8.281 -16.499 21.240 1.00 47.28 94 ASP A C 1
ATOM 702 O O . ASP A 1 94 ? 9.189 -17.151 21.754 1.00 47.28 94 ASP A O 1
ATOM 706 N N . LEU A 1 95 ? 7.840 -16.807 20.016 1.00 48.09 95 LEU A N 1
ATOM 707 C CA . LEU A 1 95 ? 8.420 -17.845 19.155 1.00 48.09 95 LEU A CA 1
ATOM 708 C C . LEU A 1 95 ? 8.962 -17.215 17.866 1.00 48.09 95 LEU A C 1
ATOM 710 O O . LEU A 1 95 ? 8.538 -17.545 16.758 1.00 48.09 95 LEU A O 1
ATOM 714 N N . ILE A 1 96 ? 9.909 -16.282 17.997 1.00 48.91 96 ILE A N 1
ATOM 715 C CA . ILE A 1 96 ? 10.596 -15.655 16.857 1.00 48.91 96 ILE A CA 1
ATOM 716 C C . ILE A 1 96 ? 11.496 -16.692 16.167 1.00 48.91 96 ILE A C 1
ATOM 718 O O . ILE A 1 96 ? 12.715 -16.715 16.337 1.00 48.91 96 ILE A O 1
ATOM 722 N N . SER A 1 97 ? 10.917 -17.556 15.334 1.00 52.69 97 SER A N 1
ATOM 723 C CA . SER A 1 97 ? 11.683 -18.203 14.275 1.00 52.69 97 SER A CA 1
ATOM 724 C C . SER A 1 97 ? 12.001 -17.121 13.245 1.00 52.69 97 SER A C 1
ATOM 726 O O . SER A 1 97 ? 11.109 -16.665 12.524 1.00 52.69 97 SER A O 1
ATOM 728 N N . ILE A 1 98 ? 13.255 -16.675 13.185 1.00 53.62 98 ILE A N 1
ATOM 729 C CA . ILE A 1 98 ? 13.742 -15.826 12.095 1.00 53.62 98 ILE A CA 1
ATOM 730 C C . ILE A 1 98 ? 13.443 -16.570 10.790 1.00 53.62 98 ILE A C 1
ATOM 732 O O . ILE A 1 98 ? 14.054 -17.601 10.503 1.00 53.62 98 ILE A O 1
ATOM 736 N N . ARG A 1 99 ? 12.463 -16.093 10.014 1.00 54.94 99 ARG A N 1
ATOM 737 C CA . ARG A 1 99 ? 12.111 -16.737 8.748 1.00 54.94 99 ARG A CA 1
ATOM 738 C C . ARG A 1 99 ? 13.312 -16.601 7.801 1.00 54.94 99 ARG A C 1
ATOM 740 O O . ARG A 1 99 ? 13.838 -15.491 7.674 1.00 54.94 99 ARG A O 1
ATOM 747 N N . PRO A 1 100 ? 13.762 -17.688 7.144 1.00 51.31 100 PRO A N 1
ATOM 748 C CA . PRO A 1 100 ? 14.820 -17.601 6.149 1.00 51.31 100 PRO A CA 1
ATOM 749 C C . PRO A 1 100 ? 14.434 -16.555 5.111 1.00 51.31 100 PRO A C 1
ATOM 751 O O . PRO A 1 100 ? 13.331 -16.600 4.565 1.00 51.31 100 PRO A O 1
ATOM 754 N N . LYS A 1 101 ? 15.328 -15.595 4.872 1.00 53.06 101 LYS A N 1
ATOM 755 C CA . LYS A 1 101 ? 15.133 -14.574 3.847 1.00 53.06 101 LYS A CA 1
ATOM 756 C C . LYS A 1 101 ? 15.079 -15.300 2.503 1.00 53.06 101 LYS A C 1
ATOM 758 O O . LYS A 1 101 ? 16.093 -15.842 2.065 1.00 53.06 101 LYS A O 1
ATOM 763 N N . GLU A 1 102 ? 13.892 -15.390 1.900 1.00 58.91 102 GLU A N 1
ATOM 764 C CA . GLU A 1 102 ? 13.760 -15.929 0.545 1.00 58.91 102 GLU A CA 1
ATOM 765 C C . GLU A 1 102 ? 14.661 -15.108 -0.387 1.00 58.91 102 GLU A C 1
ATOM 767 O O . GLU A 1 102 ? 14.882 -13.913 -0.157 1.00 58.91 102 GLU A O 1
ATOM 772 N N . GLN A 1 103 ? 15.249 -15.759 -1.397 1.00 53.69 103 GLN A N 1
ATOM 773 C CA . GLN A 1 103 ? 16.083 -15.062 -2.370 1.00 53.69 103 GLN A CA 1
ATOM 774 C C . GLN A 1 103 ? 15.253 -13.935 -2.982 1.00 53.69 103 GLN A C 1
ATOM 776 O O . GLN A 1 103 ? 14.229 -14.182 -3.613 1.00 53.69 103 GLN A O 1
ATOM 781 N N . GLU A 1 104 ? 15.678 -12.701 -2.721 1.00 56.53 104 GLU A N 1
ATOM 782 C CA . GLU A 1 104 ? 15.008 -11.492 -3.176 1.00 56.53 104 GLU A CA 1
ATOM 783 C C . GLU A 1 104 ? 14.967 -11.535 -4.710 1.00 56.53 104 GLU A C 1
ATOM 785 O O . GLU A 1 104 ? 15.990 -11.342 -5.372 1.00 56.53 104 GLU A O 1
ATOM 790 N N . ASP A 1 105 ? 13.800 -11.852 -5.281 1.00 52.88 105 ASP A N 1
ATOM 791 C CA . ASP A 1 105 ? 13.557 -11.755 -6.718 1.00 52.88 105 ASP A CA 1
ATOM 792 C C . ASP A 1 105 ? 13.597 -10.264 -7.061 1.00 52.88 105 ASP A C 1
ATOM 794 O O . ASP A 1 105 ? 12.605 -9.539 -6.949 1.00 52.88 105 ASP A O 1
ATOM 798 N N . ARG A 1 106 ? 14.802 -9.773 -7.371 1.00 56.41 106 ARG A N 1
ATOM 799 C CA . ARG A 1 106 ? 15.079 -8.380 -7.731 1.00 56.41 106 ARG A CA 1
ATOM 800 C C . ARG A 1 106 ? 14.512 -8.091 -9.112 1.00 56.41 106 ARG A C 1
ATOM 802 O O . ARG A 1 106 ? 15.236 -7.872 -10.083 1.00 56.41 106 ARG A O 1
ATOM 809 N N . ARG A 1 107 ? 13.187 -8.069 -9.198 1.00 62.16 107 ARG A N 1
ATOM 810 C CA . ARG A 1 107 ? 12.473 -7.588 -10.370 1.00 62.16 107 ARG A CA 1
ATOM 811 C C . ARG A 1 107 ? 12.654 -6.089 -10.425 1.00 62.16 107 ARG A C 1
ATOM 813 O O . ARG A 1 107 ? 12.201 -5.352 -9.555 1.00 62.16 107 ARG A O 1
ATOM 820 N N . ILE A 1 108 ? 13.344 -5.645 -11.461 1.00 69.31 108 ILE A N 1
ATOM 821 C CA . ILE A 1 108 ? 13.523 -4.228 -11.721 1.00 69.31 108 ILE A CA 1
ATOM 822 C C . ILE A 1 108 ? 12.157 -3.649 -12.111 1.00 69.31 108 ILE A C 1
ATOM 824 O O . ILE A 1 108 ? 11.653 -3.893 -13.208 1.00 69.31 108 ILE A O 1
ATOM 828 N N . THR A 1 109 ? 11.530 -2.910 -11.195 1.00 73.69 109 THR A N 1
ATOM 829 C CA . THR A 1 109 ? 10.283 -2.191 -11.454 1.00 73.69 109 THR A CA 1
ATOM 830 C C . THR A 1 109 ? 10.624 -0.866 -12.136 1.00 73.69 109 THR A C 1
ATOM 832 O O . THR A 1 109 ? 11.253 0.017 -11.563 1.00 73.69 109 THR A O 1
ATOM 835 N N . MET A 1 110 ? 10.257 -0.741 -13.411 1.00 81.44 110 MET A N 1
ATOM 836 C CA . MET A 1 110 ? 10.494 0.462 -14.212 1.00 81.44 110 MET A CA 1
ATOM 837 C C . MET A 1 110 ? 9.183 0.974 -14.791 1.00 81.44 110 MET A C 1
ATOM 839 O O . MET A 1 110 ? 8.320 0.198 -15.211 1.00 81.44 110 MET A O 1
ATOM 843 N N . THR A 1 111 ? 9.044 2.295 -14.873 1.00 85.12 111 THR A N 1
ATOM 844 C CA . THR A 1 111 ? 7.977 2.909 -15.666 1.00 85.12 111 THR A CA 1
ATOM 845 C C . THR A 1 111 ? 8.188 2.596 -17.152 1.00 85.12 111 THR A C 1
ATOM 847 O O . THR A 1 111 ? 9.300 2.309 -17.604 1.00 85.12 111 THR A O 1
ATOM 850 N N . ARG A 1 112 ? 7.128 2.688 -17.967 1.00 82.31 112 ARG A N 1
ATOM 851 C CA . ARG A 1 112 ? 7.241 2.465 -19.423 1.00 82.31 112 ARG A CA 1
ATOM 852 C C . ARG A 1 112 ? 8.264 3.397 -20.084 1.00 82.31 112 ARG A C 1
ATOM 854 O O . ARG A 1 112 ? 8.954 2.984 -21.016 1.00 82.31 112 ARG A O 1
ATOM 861 N N . SER A 1 113 ? 8.383 4.633 -19.594 1.00 88.06 113 SER A N 1
ATOM 862 C CA . SER A 1 113 ? 9.370 5.595 -20.092 1.00 88.06 113 SER A CA 1
ATOM 863 C C . SER A 1 113 ? 10.797 5.193 -19.721 1.00 88.06 113 SER A C 1
ATOM 865 O O . SER A 1 113 ? 11.668 5.235 -20.586 1.00 88.06 113 SER A O 1
ATOM 867 N N . GLN A 1 114 ? 11.029 4.727 -18.489 1.00 90.25 114 GLN A N 1
ATOM 868 C CA . GLN A 1 114 ? 12.328 4.204 -18.052 1.00 90.25 114 GLN A CA 1
ATOM 869 C C . GLN A 1 114 ? 12.742 2.978 -18.868 1.00 90.25 114 GLN A C 1
ATOM 871 O O . GLN A 1 114 ? 13.863 2.929 -19.366 1.00 90.25 114 GLN A O 1
ATOM 876 N N . LEU A 1 115 ? 11.825 2.031 -19.086 1.00 92.56 115 LEU A N 1
ATOM 877 C CA . LEU A 1 115 ? 12.097 0.845 -19.898 1.00 92.56 115 LEU A CA 1
ATOM 878 C C . LEU A 1 115 ? 12.459 1.212 -21.344 1.00 92.56 115 LEU A C 1
ATOM 880 O O . LEU A 1 115 ? 13.394 0.652 -21.912 1.00 92.56 115 LEU A O 1
ATOM 884 N N . THR A 1 116 ? 11.743 2.175 -21.931 1.00 93.38 116 THR A N 1
ATOM 885 C CA . THR A 1 116 ? 12.025 2.659 -23.290 1.00 93.38 116 THR A CA 1
ATOM 886 C C . THR A 1 116 ? 13.398 3.322 -23.361 1.00 93.38 116 THR A C 1
ATOM 888 O O . THR A 1 116 ? 14.168 3.027 -24.267 1.00 93.38 116 THR A O 1
ATOM 891 N N . TRP A 1 117 ? 13.744 4.160 -22.381 1.00 95.44 117 TRP A N 1
ATOM 892 C CA . TRP A 1 117 ? 15.062 4.790 -22.295 1.00 95.44 117 TRP A CA 1
ATOM 893 C C . TRP A 1 117 ? 16.194 3.770 -22.171 1.00 95.44 117 TRP A C 1
ATOM 895 O O . TRP A 1 117 ? 17.153 3.821 -22.942 1.00 95.44 117 TRP A O 1
ATOM 905 N N . VAL A 1 118 ? 16.062 2.817 -21.244 1.00 94.44 118 VAL A N 1
ATOM 906 C CA . VAL A 1 118 ? 17.049 1.749 -21.036 1.00 94.44 118 VAL A CA 1
ATOM 907 C C . VAL A 1 118 ? 17.219 0.936 -22.312 1.00 94.44 118 VAL A C 1
ATOM 909 O O . VAL A 1 118 ? 18.350 0.722 -22.749 1.00 94.44 118 VAL A O 1
ATOM 912 N N . ARG A 1 119 ? 16.117 0.543 -22.958 1.00 93.31 119 ARG A N 1
ATOM 913 C CA . ARG A 1 119 ? 16.152 -0.182 -24.231 1.00 93.31 119 ARG A CA 1
ATOM 914 C C . ARG A 1 119 ? 16.858 0.623 -25.319 1.00 93.31 119 ARG A C 1
ATOM 916 O O . ARG A 1 119 ? 17.720 0.080 -25.997 1.00 93.31 119 ARG A O 1
ATOM 923 N N . THR A 1 120 ? 16.545 1.908 -25.467 1.00 96.00 120 THR A N 1
ATOM 924 C CA . THR A 1 120 ? 17.153 2.754 -26.502 1.00 96.00 120 THR A CA 1
ATOM 925 C C . THR A 1 120 ? 18.659 2.915 -26.297 1.00 96.00 120 THR A C 1
ATOM 927 O O . THR A 1 120 ? 19.433 2.768 -27.244 1.00 96.00 120 THR A O 1
ATOM 930 N N . ILE A 1 121 ? 19.097 3.164 -25.059 1.00 96.56 121 ILE A N 1
ATOM 931 C CA . ILE A 1 121 ? 20.522 3.328 -24.745 1.00 96.56 121 ILE A CA 1
ATOM 932 C C . ILE A 1 121 ? 21.282 2.023 -24.984 1.00 96.56 121 ILE A C 1
ATOM 934 O O . ILE A 1 121 ? 22.311 2.017 -25.658 1.00 96.56 121 ILE A O 1
ATOM 938 N N . THR A 1 122 ? 20.774 0.920 -24.437 1.00 95.69 122 THR A N 1
ATOM 939 C CA . THR A 1 122 ? 21.486 -0.363 -24.454 1.00 95.69 122 THR A CA 1
ATOM 940 C C . THR A 1 122 ? 21.492 -1.013 -25.833 1.00 95.69 122 THR A C 1
ATOM 942 O O . THR A 1 122 ? 22.521 -1.539 -26.245 1.00 95.69 122 THR A O 1
ATOM 945 N N . GLN A 1 123 ? 20.381 -0.942 -26.570 1.00 96.69 123 GLN A N 1
ATOM 946 C CA . GLN A 1 123 ? 20.242 -1.597 -27.870 1.00 96.69 123 GLN A CA 1
ATOM 947 C C . GLN A 1 123 ? 20.794 -0.760 -29.032 1.00 96.69 123 GLN A C 1
ATOM 949 O O . GLN A 1 123 ? 21.246 -1.338 -30.017 1.00 96.69 123 GLN A O 1
ATOM 954 N N . PHE A 1 124 ? 20.761 0.576 -28.946 1.00 95.56 124 PHE A N 1
ATOM 955 C CA . PHE A 1 124 ? 21.146 1.443 -30.067 1.00 95.56 124 PHE A CA 1
ATOM 956 C C . PHE A 1 124 ? 22.306 2.378 -29.736 1.00 95.56 124 PHE A C 1
ATOM 958 O O . PHE A 1 124 ? 23.309 2.363 -30.448 1.00 95.56 124 PHE A O 1
ATOM 965 N N . LEU A 1 125 ? 22.203 3.173 -28.664 1.00 96.50 125 LEU A N 1
ATOM 966 C CA . LEU A 1 125 ? 23.186 4.227 -28.382 1.00 96.50 125 LEU A CA 1
ATOM 967 C C . LEU A 1 125 ? 24.584 3.657 -28.109 1.00 96.50 125 LEU A C 1
ATOM 969 O O . LEU A 1 125 ? 25.555 4.122 -28.701 1.00 96.50 125 LEU A O 1
ATOM 973 N N . LEU A 1 126 ? 24.686 2.642 -27.243 1.00 96.81 126 LEU A N 1
ATOM 974 C CA . LEU A 1 126 ? 25.963 2.014 -26.899 1.00 96.81 126 LEU A CA 1
ATOM 975 C C . LEU A 1 126 ? 26.624 1.345 -28.120 1.00 96.81 126 LEU A C 1
ATOM 977 O O . LEU A 1 126 ? 27.777 1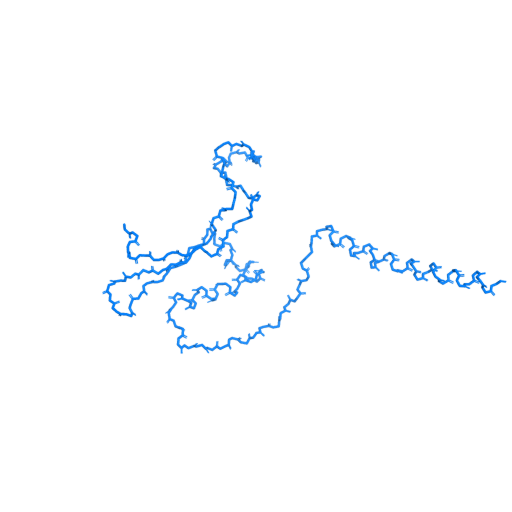.682 -28.399 1.00 96.81 126 LEU A O 1
ATOM 981 N N . PRO A 1 127 ? 25.938 0.483 -28.903 1.00 96.69 127 PRO A N 1
ATOM 982 C CA . PRO A 1 127 ? 26.518 -0.066 -30.130 1.00 96.69 127 PRO A CA 1
ATOM 983 C C . PRO A 1 127 ? 26.949 1.003 -31.139 1.00 96.69 127 PRO A C 1
ATOM 985 O O . PRO A 1 127 ? 28.039 0.906 -31.700 1.00 96.69 127 PRO A O 1
ATOM 988 N N . LEU A 1 128 ? 26.143 2.051 -31.345 1.00 97.25 128 LEU A N 1
ATOM 989 C CA . LEU A 1 128 ? 26.493 3.142 -32.261 1.00 97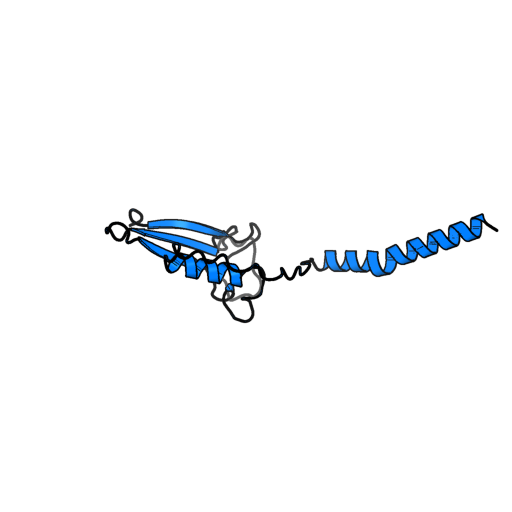.25 128 LEU A CA 1
ATOM 990 C C . LEU A 1 128 ? 27.735 3.909 -31.805 1.00 97.25 128 LEU A C 1
ATOM 992 O O . LEU A 1 128 ? 28.573 4.245 -32.638 1.00 97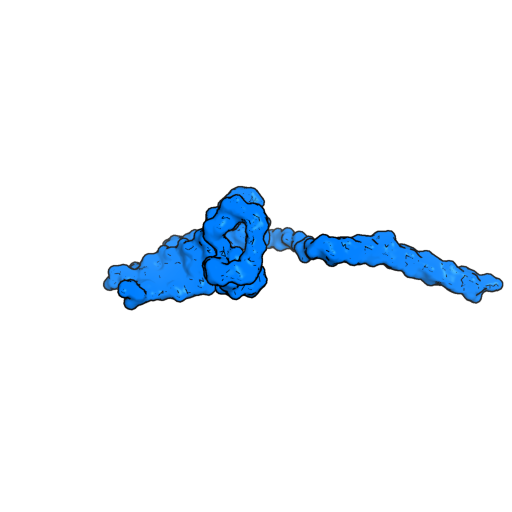.25 128 LEU A O 1
ATOM 996 N N . LEU A 1 129 ? 27.892 4.147 -30.501 1.00 97.25 129 LEU A N 1
ATOM 997 C CA . LEU A 1 129 ? 29.096 4.769 -29.941 1.00 97.25 129 LEU A CA 1
ATOM 998 C C . LEU A 1 129 ? 30.349 3.928 -30.217 1.00 97.25 129 LEU A C 1
ATOM 1000 O O . LEU A 1 129 ? 31.393 4.466 -30.599 1.00 97.25 129 LEU A O 1
ATOM 1004 N N . VAL A 1 130 ? 30.245 2.606 -30.077 1.00 96.94 130 VAL A N 1
ATOM 1005 C CA . VAL A 1 130 ? 31.346 1.680 -30.383 1.00 96.94 130 VAL A CA 1
ATOM 1006 C C . VAL A 1 130 ? 31.693 1.718 -31.876 1.00 96.94 130 VAL A C 1
ATOM 1008 O O . VAL A 1 130 ? 32.864 1.821 -32.235 1.00 96.94 130 VAL A O 1
ATOM 1011 N N . VAL A 1 131 ? 30.696 1.719 -32.763 1.00 96.94 131 VAL A N 1
ATOM 1012 C CA . VAL A 1 131 ? 30.931 1.838 -34.214 1.00 96.94 131 VAL A CA 1
ATOM 1013 C C . VAL A 1 131 ? 31.561 3.188 -34.566 1.00 96.94 131 VAL A C 1
ATOM 1015 O O . VAL A 1 131 ? 32.552 3.230 -35.292 1.00 96.94 131 VAL A O 1
ATOM 1018 N N . ALA A 1 132 ? 31.039 4.290 -34.026 1.00 96.69 132 ALA A N 1
ATOM 1019 C CA . ALA A 1 132 ? 31.537 5.636 -34.297 1.00 96.69 132 ALA A CA 1
ATOM 1020 C C . ALA A 1 132 ? 32.996 5.813 -33.853 1.00 96.69 132 ALA A C 1
ATOM 1022 O O . ALA A 1 132 ? 33.809 6.376 -34.590 1.00 96.69 132 ALA A O 1
ATOM 1023 N N . THR A 1 133 ? 33.355 5.293 -32.676 1.00 96.62 133 THR A N 1
ATOM 1024 C CA . THR A 1 133 ? 34.746 5.305 -32.201 1.00 96.62 133 THR A CA 1
ATOM 1025 C C . THR A 1 133 ? 35.648 4.455 -33.097 1.00 96.62 133 THR A C 1
ATOM 1027 O O . THR A 1 133 ? 36.714 4.928 -33.492 1.00 96.62 133 THR A O 1
ATOM 1030 N N . GLY A 1 134 ? 35.197 3.269 -33.516 1.00 95.69 134 GLY A N 1
ATOM 1031 C CA . GLY A 1 134 ? 35.908 2.426 -34.482 1.00 95.69 134 GLY A CA 1
ATOM 1032 C C . GLY A 1 134 ? 36.184 3.128 -35.819 1.00 95.69 134 GLY A C 1
ATOM 1033 O O . GLY A 1 134 ? 37.326 3.154 -36.279 1.00 95.69 134 GLY A O 1
ATOM 1034 N N . VAL A 1 135 ? 35.167 3.762 -36.411 1.00 96.31 135 VAL A N 1
ATOM 1035 C CA . VAL A 1 135 ? 35.290 4.524 -37.670 1.00 96.31 135 VAL A CA 1
ATOM 1036 C C . VAL A 1 135 ? 36.236 5.713 -37.509 1.00 96.31 135 VAL A C 1
ATOM 1038 O O . VAL A 1 135 ? 37.104 5.933 -38.353 1.00 96.31 135 VAL A O 1
ATOM 1041 N N . THR A 1 136 ? 36.125 6.451 -36.403 1.00 96.00 136 THR A N 1
ATOM 1042 C CA . THR A 1 136 ? 36.989 7.610 -36.128 1.00 96.00 136 THR A CA 1
ATOM 1043 C C . THR A 1 136 ? 38.460 7.204 -36.028 1.00 96.00 136 THR A C 1
ATOM 1045 O O . THR A 1 136 ? 39.335 7.883 -36.567 1.00 96.00 136 THR A O 1
ATOM 1048 N N . VAL A 1 137 ? 38.752 6.080 -35.366 1.00 96.12 137 VAL A N 1
ATOM 1049 C CA . VAL A 1 137 ? 40.117 5.543 -35.259 1.00 96.12 137 VAL A CA 1
ATOM 1050 C C . VAL A 1 137 ? 40.637 5.076 -36.619 1.00 96.12 137 VAL A C 1
ATOM 1052 O O . VAL A 1 137 ? 41.798 5.334 -36.933 1.00 96.12 137 VAL A O 1
ATOM 1055 N N . TRP A 1 138 ? 39.803 4.425 -37.435 1.00 95.44 138 TRP A N 1
ATOM 1056 C CA . TRP A 1 138 ? 40.181 4.006 -38.787 1.00 95.44 138 TRP A CA 1
ATOM 1057 C C . TRP A 1 138 ? 40.540 5.201 -39.675 1.00 95.44 138 TRP A C 1
ATOM 1059 O O . TRP A 1 138 ? 41.608 5.199 -40.284 1.00 95.44 138 TRP A O 1
ATOM 1069 N N . TRP A 1 139 ? 39.716 6.253 -39.675 1.00 94.75 139 TRP A N 1
ATOM 1070 C CA . TRP A 1 139 ? 39.992 7.471 -40.440 1.00 94.75 139 TRP A CA 1
ATOM 1071 C C . TRP A 1 139 ? 41.250 8.203 -39.988 1.00 94.75 139 TRP A C 1
ATOM 1073 O O . TRP A 1 139 ? 41.956 8.744 -40.823 1.00 94.75 139 TRP A O 1
ATOM 1083 N N . ARG A 1 140 ? 41.560 8.214 -38.687 1.00 92.69 140 ARG A N 1
ATOM 1084 C CA . ARG A 1 140 ? 42.801 8.829 -38.184 1.00 92.69 140 ARG A CA 1
ATOM 1085 C C . ARG A 1 140 ? 44.065 8.032 -38.508 1.00 92.69 140 ARG A C 1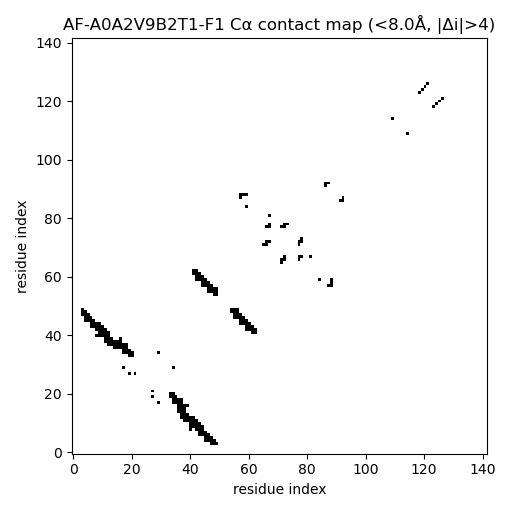
ATOM 1087 O O . ARG A 1 140 ? 45.157 8.575 -38.386 1.00 92.69 140 ARG A O 1
ATOM 1094 N N . ARG A 1 141 ? 43.935 6.741 -38.819 1.00 89.38 141 ARG A N 1
ATOM 1095 C CA . ARG A 1 141 ? 45.062 5.843 -39.120 1.00 89.38 141 ARG A CA 1
ATOM 1096 C C . ARG A 1 141 ? 45.379 5.746 -40.611 1.00 89.38 141 ARG A C 1
ATOM 1098 O O . ARG A 1 141 ? 46.428 5.198 -40.944 1.00 89.38 141 ARG A O 1
ATOM 1105 N N . ARG A 1 142 ? 44.471 6.192 -41.477 1.00 72.69 142 ARG A N 1
ATOM 1106 C CA . ARG A 1 142 ? 44.646 6.213 -42.930 1.00 72.69 142 ARG A CA 1
ATOM 1107 C C . ARG A 1 142 ? 45.159 7.572 -43.377 1.00 72.69 142 ARG A C 1
ATOM 1109 O O . ARG A 1 142 ? 45.963 7.560 -44.331 1.00 72.69 142 ARG A O 1
#

Mean predicted aligned error: 12.55 Å